Protein AF-A0A957LES0-F1 (afdb_monomer_lite)

Radius of gyration: 14.58 Å; chains: 1; bounding box: 35×27×43 Å

pLDDT: mean 94.74, std 5.05, range [67.06, 98.62]

Secondary structure (DSSP, 8-state):
-EEEEE-TTT--EEEEE---EEETTEEEEEEETT-SGGGGGTT-PEEEEEETTEEEEEEEEEE--HHHHHHHHHHHHHH-THHHHHHT-PBPTTSPBPHHHHHHHHTTEEEEEEEE-

Foldseek 3Di:
DWWWAADPVPRDIDIDDFDWDDDPQKTKGKDFPPDDPCVRLPVQDFIWDQDVNDIFTWTKDKAQPLVVQLVVVQVVCLRPVVCCVVLVFDADPVRGTDSVSSSVSSVRMMMMMIGTD

Structure (mmCIF, N/CA/C/O backbone):
data_AF-A0A957LES0-F1
#
_entry.id   AF-A0A957LES0-F1
#
loop_
_atom_site.group_PDB
_atom_site.id
_atom_site.type_symbol
_atom_site.label_atom_id
_atom_site.label_alt_id
_atom_site.label_comp_id
_atom_site.label_asym_id
_atom_site.label_entity_id
_atom_site.label_seq_id
_atom_site.pdbx_PDB_ins_code
_atom_sit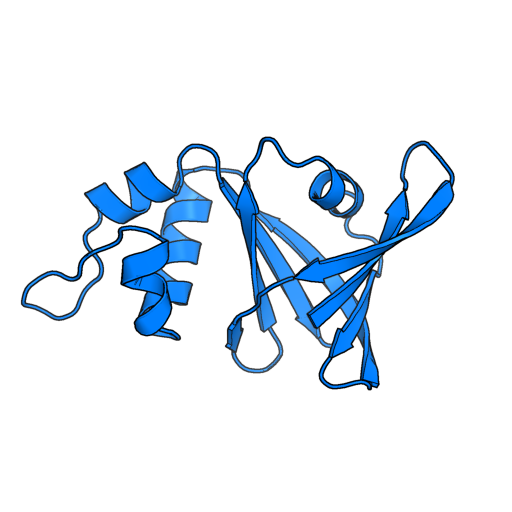e.Cartn_x
_atom_site.Cartn_y
_atom_site.Cartn_z
_atom_site.occupancy
_atom_site.B_iso_or_equiv
_atom_site.auth_seq_id
_atom_site.auth_comp_id
_atom_site.auth_asym_id
_atom_site.auth_atom_id
_atom_site.pdbx_PDB_model_num
ATOM 1 N N . LEU A 1 1 ? -11.976 0.894 -3.119 1.00 96.75 1 LEU A N 1
ATOM 2 C CA . LEU A 1 1 ? -11.968 0.266 -1.776 1.00 96.75 1 LEU A CA 1
ATOM 3 C C . LEU A 1 1 ? -12.305 1.347 -0.761 1.00 96.75 1 LEU A C 1
ATOM 5 O O . LEU A 1 1 ? -11.780 2.446 -0.912 1.00 96.75 1 LEU A O 1
ATOM 9 N N . LEU A 1 2 ? -13.160 1.081 0.229 1.00 98.06 2 LEU A N 1
ATOM 10 C CA . LEU A 1 2 ? -13.340 2.003 1.358 1.00 98.06 2 LEU A CA 1
ATOM 11 C C . LEU A 1 2 ? -12.532 1.485 2.547 1.00 98.06 2 LEU A C 1
ATOM 13 O O . LEU A 1 2 ? -12.768 0.363 2.989 1.00 98.06 2 LEU A O 1
ATOM 17 N N . LEU A 1 3 ? -11.574 2.276 3.025 1.00 97.00 3 LEU A N 1
ATOM 18 C CA . LEU A 1 3 ? -10.723 1.932 4.161 1.00 97.00 3 LEU A CA 1
ATOM 19 C C . LEU A 1 3 ? -11.248 2.608 5.426 1.00 97.00 3 LEU A C 1
ATOM 21 O O . LEU A 1 3 ? -11.262 3.838 5.491 1.00 97.00 3 LEU A O 1
ATOM 25 N N . CYS A 1 4 ? -11.646 1.818 6.420 1.00 95.50 4 CYS A N 1
ATOM 26 C CA . CYS A 1 4 ? -12.203 2.298 7.679 1.00 95.50 4 CYS A CA 1
ATOM 27 C C . CYS A 1 4 ? -11.196 2.097 8.815 1.00 95.50 4 CYS A C 1
ATOM 29 O O . CYS A 1 4 ? -10.783 0.972 9.079 1.00 95.50 4 CYS A O 1
ATOM 31 N N . TYR A 1 5 ? -10.813 3.171 9.503 1.00 93.12 5 TYR A N 1
ATOM 32 C CA . TYR A 1 5 ? -9.816 3.133 10.576 1.00 93.12 5 TYR A CA 1
ATOM 33 C C . TYR A 1 5 ? -10.182 4.077 11.722 1.00 93.12 5 TYR A C 1
ATOM 35 O O . TYR A 1 5 ? -10.917 5.050 11.547 1.00 93.12 5 TYR A O 1
ATOM 43 N N . THR A 1 6 ? -9.615 3.817 12.896 1.00 91.62 6 THR A N 1
ATOM 44 C CA . THR A 1 6 ? -9.757 4.681 14.071 1.00 91.62 6 THR A CA 1
ATOM 45 C C . THR A 1 6 ? -8.594 5.663 14.134 1.00 91.62 6 THR A C 1
ATOM 47 O O . THR A 1 6 ? -7.432 5.283 14.005 1.00 91.62 6 THR A O 1
ATOM 50 N N . GLY A 1 7 ? -8.887 6.950 14.313 1.00 91.75 7 GLY A N 1
ATOM 51 C CA . GLY A 1 7 ? -7.863 7.980 14.445 1.00 91.75 7 GLY A CA 1
ATOM 52 C C . GLY A 1 7 ? -7.071 7.804 15.737 1.00 91.75 7 GLY A C 1
ATOM 53 O O . GLY A 1 7 ? -7.626 7.977 16.818 1.00 91.75 7 GLY A O 1
ATOM 54 N N . ARG A 1 8 ? -5.762 7.547 15.642 1.00 88.12 8 ARG A N 1
ATOM 55 C CA . ARG A 1 8 ? -4.903 7.225 16.800 1.00 88.12 8 ARG A CA 1
ATOM 56 C C . ARG A 1 8 ? -4.879 8.296 17.899 1.00 88.12 8 ARG A C 1
ATOM 58 O O . ARG A 1 8 ? -4.661 7.986 19.058 1.00 88.12 8 ARG A O 1
ATOM 65 N N . LYS A 1 9 ? -5.075 9.570 17.530 1.00 88.88 9 LYS A N 1
ATOM 66 C CA . LYS A 1 9 ? -5.101 10.703 18.476 1.00 88.88 9 LYS A CA 1
ATOM 67 C C . LYS A 1 9 ? -6.506 11.044 18.969 1.00 88.88 9 LYS A C 1
ATOM 69 O O . LYS A 1 9 ? -6.652 11.571 20.060 1.00 88.88 9 LYS A O 1
ATOM 74 N N . SER A 1 10 ? -7.521 10.823 18.138 1.00 91.00 10 SER A N 1
ATOM 75 C CA . SER A 1 10 ? -8.880 11.321 18.370 1.00 91.00 10 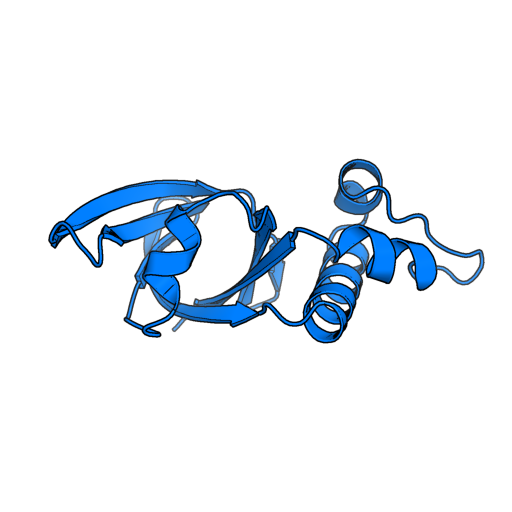SER A CA 1
ATOM 76 C C . SER A 1 10 ? -9.866 10.244 18.808 1.00 91.00 10 SER A C 1
ATOM 78 O O . SER A 1 10 ? -10.982 10.588 19.175 1.00 91.00 10 SER A O 1
ATOM 80 N N . GLY A 1 11 ? -9.543 8.958 18.645 1.00 90.56 11 GLY A N 1
ATOM 81 C CA . GLY A 1 11 ? -10.458 7.831 18.877 1.00 90.56 11 GLY A CA 1
ATOM 82 C C . GLY A 1 11 ? -11.648 7.745 17.906 1.00 90.56 11 GLY A C 1
ATOM 83 O O . GLY A 1 11 ? -12.377 6.761 17.906 1.00 90.56 11 GLY A O 1
ATOM 84 N N . ARG A 1 12 ? -11.859 8.760 17.060 1.00 92.81 12 ARG A N 1
ATOM 85 C CA . ARG A 1 12 ? -12.942 8.811 16.065 1.00 92.81 12 ARG A CA 1
ATOM 86 C C . ARG A 1 12 ? -12.738 7.804 14.936 1.00 92.81 12 ARG A C 1
ATOM 88 O O . ARG A 1 12 ? -11.615 7.622 14.467 1.00 92.81 12 ARG A O 1
ATOM 95 N N . ALA A 1 13 ? -13.836 7.227 14.459 1.00 92.62 13 ALA A N 1
ATOM 96 C CA . ALA A 1 13 ? -13.856 6.428 13.243 1.00 92.62 13 ALA A CA 1
ATOM 97 C C . ALA A 1 13 ? -13.782 7.328 12.000 1.00 92.62 13 ALA A C 1
ATOM 99 O O . ALA A 1 13 ? -14.443 8.365 11.926 1.00 92.62 13 ALA A O 1
ATOM 100 N N . TYR A 1 14 ? -12.991 6.908 11.019 1.00 94.69 14 TYR A N 1
ATOM 101 C CA . TYR A 1 14 ? -12.841 7.555 9.721 1.00 94.69 14 TYR A CA 1
ATOM 102 C C . TYR A 1 14 ? -12.997 6.531 8.603 1.00 94.69 14 TYR A C 1
ATOM 104 O O . TYR A 1 14 ? -12.681 5.354 8.779 1.00 94.69 14 TYR A O 1
ATOM 112 N N . ALA A 1 15 ? -13.434 7.000 7.436 1.00 95.44 15 ALA A N 1
ATOM 113 C CA . ALA A 1 15 ? -13.487 6.214 6.215 1.00 95.44 15 ALA A CA 1
ATOM 114 C C . ALA A 1 15 ? -12.884 7.014 5.055 1.00 95.44 15 ALA A C 1
ATOM 116 O O . ALA A 1 15 ? -13.278 8.154 4.814 1.00 95.44 15 ALA A O 1
ATOM 117 N N . THR A 1 16 ? -11.938 6.411 4.335 1.00 95.94 16 THR A N 1
ATOM 118 C CA . THR A 1 16 ? -11.245 7.052 3.211 1.00 95.94 16 THR A CA 1
ATOM 119 C C . THR A 1 16 ? -11.367 6.174 1.966 1.00 95.94 16 THR A C 1
ATOM 121 O O . THR A 1 16 ? -10.935 5.016 1.999 1.00 95.94 16 THR A O 1
ATOM 124 N N . PRO A 1 17 ? -11.937 6.679 0.855 1.00 97.38 17 PRO A N 1
ATOM 125 C CA . PRO A 1 17 ? -11.922 5.955 -0.407 1.00 97.38 17 PRO A CA 1
ATOM 126 C C . PRO A 1 17 ? -10.501 5.938 -0.975 1.00 97.38 17 PRO A C 1
ATOM 128 O O . PRO A 1 17 ? -9.817 6.962 -1.026 1.00 97.38 17 PRO A O 1
ATOM 131 N N . VAL A 1 18 ? -10.055 4.761 -1.405 1.00 96.62 18 VAL A N 1
ATOM 132 C CA . VAL A 1 18 ? -8.726 4.561 -1.987 1.00 96.62 18 VAL A CA 1
ATOM 133 C C . VAL A 1 18 ? -8.791 3.696 -3.243 1.00 96.62 18 VAL A C 1
ATOM 135 O O . VAL A 1 18 ? -9.590 2.751 -3.346 1.00 96.62 18 VAL A O 1
ATOM 138 N N . ASN A 1 19 ? -7.904 4.021 -4.184 1.00 94.88 19 ASN A N 1
ATOM 139 C CA . ASN A 1 19 ? -7.541 3.135 -5.283 1.00 94.88 19 ASN A CA 1
ATOM 140 C C . ASN A 1 19 ? -6.691 1.988 -4.736 1.00 94.88 19 ASN A C 1
ATOM 142 O O . ASN A 1 19 ? -5.917 2.175 -3.795 1.00 94.88 19 ASN A O 1
ATOM 146 N N . TYR A 1 20 ? -6.847 0.807 -5.323 1.00 96.25 20 TYR A N 1
ATOM 147 C CA . TYR A 1 20 ? -6.137 -0.391 -4.906 1.00 96.25 20 TYR A CA 1
ATOM 148 C C . TYR A 1 20 ? -5.899 -1.312 -6.100 1.00 96.25 20 TYR A C 1
ATOM 150 O O . TYR A 1 20 ? -6.681 -1.309 -7.049 1.00 96.25 20 TYR A O 1
ATOM 158 N N . VAL A 1 21 ? -4.841 -2.110 -6.015 1.00 96.62 21 VAL A N 1
ATOM 159 C CA . VAL A 1 21 ? -4.622 -3.288 -6.863 1.00 96.62 21 VAL A CA 1
ATOM 160 C C . VAL A 1 21 ? -4.754 -4.515 -5.974 1.00 96.62 21 VAL A C 1
ATOM 162 O O . VAL A 1 21 ? -4.267 -4.498 -4.845 1.00 96.62 21 VAL A O 1
ATOM 165 N N . GLN A 1 22 ? -5.445 -5.548 -6.445 1.00 95.88 22 GLN A N 1
ATOM 166 C CA . GLN A 1 22 ? -5.617 -6.800 -5.714 1.00 95.88 22 GLN A CA 1
ATOM 167 C C . GLN A 1 22 ? -4.839 -7.922 -6.402 1.00 95.88 22 GLN A C 1
ATOM 169 O O . GLN A 1 22 ? -4.985 -8.113 -7.604 1.00 95.88 22 GLN A O 1
ATOM 174 N N . GLU A 1 23 ? -4.077 -8.678 -5.618 1.00 94.44 23 GLU A N 1
ATOM 175 C CA . GLU A 1 23 ? -3.362 -9.888 -6.022 1.00 94.44 23 GLU A CA 1
ATOM 176 C C . GLU A 1 23 ? -3.671 -10.980 -4.992 1.00 94.44 23 GLU A C 1
ATOM 178 O O . GLU A 1 23 ? -3.189 -10.930 -3.861 1.00 94.44 23 GLU A O 1
ATOM 183 N N . GLY A 1 24 ? -4.558 -11.916 -5.348 1.00 94.25 24 GLY A N 1
ATOM 184 C CA . GLY A 1 24 ? -5.096 -12.901 -4.404 1.00 94.25 24 GLY A CA 1
ATOM 185 C C . GLY A 1 24 ? -5.695 -12.232 -3.161 1.00 94.25 24 GLY A C 1
ATOM 186 O O . GLY A 1 24 ? -6.602 -11.396 -3.265 1.00 94.25 24 GLY A O 1
ATOM 187 N N . ASP A 1 25 ? -5.135 -12.567 -1.999 1.00 95.69 25 ASP A N 1
ATOM 188 C CA . ASP A 1 25 ? -5.534 -12.048 -0.688 1.00 95.69 25 ASP A CA 1
ATOM 189 C C . ASP A 1 25 ? -4.784 -10.781 -0.259 1.00 95.69 25 ASP A C 1
ATOM 191 O O . ASP A 1 25 ? -4.905 -10.331 0.880 1.00 95.69 25 ASP A O 1
ATOM 195 N N . LEU A 1 26 ? -4.024 -10.161 -1.161 1.00 96.81 26 LEU A N 1
ATOM 196 C CA . LEU A 1 26 ? -3.294 -8.935 -0.881 1.00 96.81 26 LEU A CA 1
ATOM 197 C C . LEU A 1 26 ? -3.868 -7.746 -1.651 1.00 96.81 26 LEU A C 1
ATOM 199 O O . LEU A 1 26 ? -3.955 -7.752 -2.878 1.00 96.81 26 LEU A O 1
ATOM 203 N N . LEU A 1 27 ? -4.201 -6.674 -0.931 1.00 97.44 27 LEU A N 1
ATOM 204 C CA . LEU A 1 27 ? -4.550 -5.383 -1.522 1.00 97.44 27 LEU A CA 1
ATOM 205 C C . LEU A 1 27 ? -3.367 -4.420 -1.387 1.00 97.44 27 LEU A C 1
ATOM 207 O O . LEU A 1 27 ? -2.854 -4.194 -0.291 1.00 97.44 27 LEU A O 1
ATOM 211 N N . ARG A 1 28 ? -2.946 -3.816 -2.499 1.00 98.06 28 ARG A N 1
ATOM 212 C CA . ARG A 1 28 ? -1.914 -2.777 -2.554 1.00 98.06 28 ARG A CA 1
ATOM 213 C C . ARG A 1 28 ? -2.533 -1.406 -2.728 1.00 98.06 28 ARG A C 1
ATOM 215 O O . ARG A 1 28 ? -3.302 -1.195 -3.661 1.00 98.06 28 ARG A O 1
ATOM 222 N N . ILE A 1 29 ? -2.132 -0.459 -1.892 1.00 97.75 29 ILE A N 1
ATOM 223 C CA . ILE A 1 29 ? -2.537 0.944 -1.992 1.00 97.75 29 ILE A CA 1
ATOM 224 C C . ILE A 1 29 ? -1.281 1.807 -2.022 1.00 97.75 29 ILE A C 1
ATOM 226 O O . ILE A 1 29 ? -0.372 1.615 -1.220 1.00 97.75 29 ILE A O 1
ATOM 230 N N . VAL A 1 30 ? -1.253 2.796 -2.913 1.00 97.62 30 VAL A N 1
ATOM 231 C CA . VAL A 1 30 ? -0.190 3.807 -2.980 1.00 97.62 30 VAL A CA 1
ATOM 232 C C . VAL A 1 30 ? -0.750 5.141 -2.504 1.00 97.62 30 VAL A C 1
ATOM 234 O O . VAL A 1 30 ? -1.848 5.543 -2.892 1.00 97.62 30 VAL A O 1
ATOM 237 N N . SER A 1 31 ? 0.007 5.851 -1.671 1.00 97.38 31 SER A N 1
ATOM 238 C CA . SER A 1 31 ? -0.342 7.196 -1.213 1.00 97.38 31 SER A CA 1
ATOM 239 C C . SER A 1 31 ? 0.899 8.077 -1.113 1.00 97.38 31 SER A C 1
ATOM 241 O O . SER A 1 31 ? 2.023 7.592 -1.059 1.00 97.38 31 SER A O 1
ATOM 243 N N . PHE A 1 32 ? 0.701 9.391 -1.042 1.00 97.00 32 PHE A N 1
ATOM 244 C CA . PHE A 1 32 ? 1.772 10.334 -0.728 1.00 97.00 32 PHE A CA 1
ATOM 245 C C . PHE A 1 32 ? 2.080 10.360 0.778 1.00 97.00 32 PHE A C 1
ATOM 247 O O . PHE A 1 32 ? 1.152 10.369 1.597 1.00 97.00 32 PHE A O 1
ATOM 254 N N . LYS A 1 33 ? 3.369 10.468 1.136 1.00 96.19 33 LYS A N 1
ATOM 255 C CA . LYS A 1 33 ? 3.897 10.641 2.507 1.00 96.19 33 LYS A CA 1
ATOM 256 C C . LYS A 1 33 ? 3.288 11.860 3.217 1.00 96.19 33 LYS A C 1
ATOM 258 O O . LYS A 1 33 ? 3.111 11.830 4.435 1.00 96.19 33 LYS A O 1
ATOM 263 N N . GLN A 1 34 ? 2.935 12.910 2.464 1.00 96.75 34 GLN A N 1
ATOM 264 C CA . GLN A 1 34 ? 2.348 14.145 3.003 1.00 96.75 34 GLN A CA 1
ATOM 265 C C . GLN A 1 34 ? 0.912 13.978 3.523 1.00 96.75 34 GLN A C 1
ATOM 267 O O . GLN A 1 34 ? 0.481 14.727 4.397 1.00 96.75 34 GLN A O 1
ATOM 272 N N . ARG A 1 35 ? 0.159 12.987 3.021 1.00 95.69 35 ARG A N 1
ATOM 273 C CA . ARG A 1 35 ? -1.163 12.665 3.581 1.00 95.69 35 ARG A CA 1
ATOM 274 C C . ARG A 1 35 ? -0.978 12.070 4.975 1.00 95.69 35 ARG A C 1
ATOM 276 O O . ARG A 1 35 ? 0.044 11.462 5.255 1.00 95.69 35 ARG A O 1
ATOM 283 N N . THR A 1 36 ? -1.951 12.233 5.863 1.00 93.19 36 THR A N 1
ATOM 284 C CA . THR A 1 36 ? -1.789 11.834 7.274 1.00 93.19 36 THR A CA 1
ATOM 285 C C . THR A 1 36 ? -2.564 10.577 7.653 1.00 93.19 36 THR A C 1
ATOM 287 O O . THR A 1 36 ? -2.216 9.941 8.645 1.00 93.19 36 THR A O 1
ATOM 290 N N . TRP A 1 37 ? -3.573 10.180 6.869 1.00 94.12 37 TRP A N 1
ATOM 291 C CA . TRP A 1 37 ? -4.463 9.062 7.201 1.00 94.12 37 TRP A CA 1
ATOM 292 C C . TRP A 1 37 ? -3.725 7.729 7.379 1.00 94.12 37 TRP A C 1
ATOM 294 O O . TRP A 1 37 ? -4.034 6.997 8.317 1.00 94.12 37 TRP A O 1
ATOM 304 N N . TRP A 1 38 ? -2.712 7.446 6.551 1.00 95.38 38 TRP A N 1
ATOM 305 C CA . TRP A 1 38 ? -1.965 6.179 6.577 1.00 95.38 38 TRP A CA 1
ATOM 306 C C . TRP A 1 38 ? -1.199 5.970 7.887 1.00 95.38 38 TRP A C 1
ATOM 308 O O . TRP A 1 38 ? -0.929 4.837 8.271 1.00 95.38 38 TRP A O 1
ATOM 318 N N . ARG A 1 39 ? -0.899 7.049 8.624 1.00 94.50 39 ARG A N 1
ATOM 319 C CA . ARG A 1 39 ? -0.210 6.978 9.923 1.00 94.50 39 ARG A CA 1
ATOM 320 C C . ARG A 1 39 ? -1.060 6.309 11.002 1.00 94.50 39 ARG A C 1
ATOM 322 O O . ARG A 1 39 ? -0.508 5.880 12.005 1.00 94.50 39 ARG A O 1
ATOM 329 N N . ASN A 1 40 ? -2.378 6.219 10.805 1.00 93.88 40 ASN A N 1
ATOM 330 C CA . ASN A 1 40 ? -3.278 5.483 11.700 1.00 93.88 40 ASN A CA 1
ATOM 331 C C . ASN A 1 40 ? -3.195 3.960 11.504 1.00 93.88 40 ASN A C 1
ATOM 333 O O . ASN A 1 40 ? -3.832 3.226 12.246 1.00 93.88 40 ASN A O 1
ATOM 337 N N . LEU A 1 41 ? -2.431 3.490 10.513 1.00 93.81 41 LEU A N 1
ATOM 338 C CA . LEU A 1 41 ? -2.252 2.069 10.202 1.00 93.81 41 LEU A CA 1
ATOM 339 C C . LEU A 1 41 ? -0.896 1.527 10.676 1.00 93.81 41 LEU A C 1
ATOM 341 O O . LEU A 1 41 ? -0.616 0.345 10.505 1.00 93.81 41 LEU A O 1
ATOM 345 N N . LEU A 1 42 ? -0.036 2.387 11.238 1.00 91.38 42 LEU A N 1
ATOM 346 C CA . LEU A 1 42 ? 1.308 2.006 11.688 1.00 91.38 42 LEU A CA 1
ATOM 347 C C . LEU A 1 42 ? 1.278 1.004 12.843 1.00 91.38 42 LEU A C 1
ATOM 349 O O . LEU A 1 42 ? 2.164 0.161 12.934 1.00 91.38 42 LEU A O 1
ATOM 353 N N . ASP A 1 43 ? 0.235 1.053 13.668 1.00 79.88 43 ASP A N 1
ATOM 354 C CA . ASP A 1 43 ? 0.110 0.205 14.854 1.00 79.88 43 ASP A CA 1
ATOM 355 C C . ASP A 1 43 ? -0.374 -1.223 14.515 1.00 79.88 43 ASP A C 1
ATOM 357 O O . ASP A 1 43 ? -0.701 -1.993 15.413 1.00 79.88 43 ASP A O 1
ATOM 361 N N . ARG A 1 44 ? -0.429 -1.586 13.217 1.00 67.06 44 ARG A N 1
ATOM 362 C CA . ARG A 1 44 ? -0.814 -2.914 12.689 1.00 67.06 44 ARG A CA 1
ATOM 363 C C . ARG A 1 44 ? -2.135 -3.456 13.258 1.00 67.06 44 ARG A C 1
ATOM 365 O O . ARG A 1 44 ? -2.337 -4.667 13.329 1.00 67.06 44 ARG A O 1
ATOM 372 N N . SER A 1 45 ? -3.042 -2.569 13.662 1.00 67.50 45 SER A N 1
ATOM 373 C CA . SER A 1 45 ? -4.351 -2.948 14.188 1.00 67.50 45 SER A CA 1
ATOM 374 C C . SER A 1 45 ? -5.203 -3.608 13.102 1.00 67.50 45 SER A C 1
ATOM 376 O O . SER A 1 45 ? -5.023 -3.353 11.911 1.00 67.50 45 SER A O 1
ATOM 378 N N . ALA A 1 46 ? -6.132 -4.479 13.505 1.00 75.19 46 ALA A N 1
ATOM 379 C CA . ALA A 1 46 ? -7.118 -5.027 12.583 1.00 75.19 46 ALA A CA 1
ATOM 380 C C . ALA A 1 46 ? -7.956 -3.873 12.012 1.00 75.19 46 ALA A C 1
ATOM 382 O O . ALA A 1 46 ? -8.620 -3.145 12.752 1.00 75.19 46 ALA A O 1
ATOM 383 N N . VAL A 1 47 ? -7.901 -3.701 10.695 1.00 90.25 47 VAL A N 1
ATOM 384 C CA . VAL A 1 47 ? -8.607 -2.646 9.966 1.00 90.25 47 VAL A CA 1
ATOM 385 C C . VAL A 1 47 ? -9.809 -3.269 9.272 1.00 90.25 47 VAL A C 1
ATOM 387 O O . VAL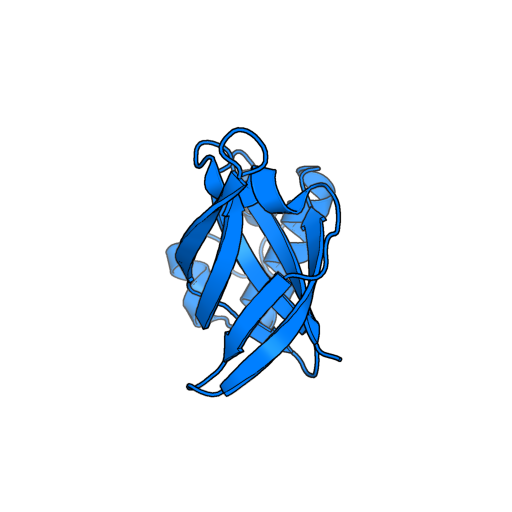 A 1 47 ? -9.775 -4.438 8.887 1.00 90.25 47 VAL A O 1
ATOM 390 N N . VAL A 1 48 ? -10.882 -2.503 9.095 1.00 95.25 48 VAL A N 1
ATOM 391 C CA . VAL A 1 48 ? -12.017 -2.938 8.278 1.00 95.25 48 VAL A CA 1
ATOM 392 C C . VAL A 1 48 ? -11.944 -2.243 6.930 1.00 95.25 48 VAL A C 1
ATOM 394 O O . VAL A 1 48 ? -11.715 -1.037 6.838 1.00 95.25 48 VAL A O 1
ATOM 397 N N . VAL A 1 49 ? -12.167 -3.003 5.867 1.00 97.25 49 VAL A N 1
ATOM 398 C CA . VAL A 1 49 ? -12.382 -2.455 4.531 1.00 97.25 49 VAL A CA 1
ATOM 399 C C . VAL A 1 49 ? -13.726 -2.891 3.989 1.00 97.25 49 VAL A C 1
ATOM 401 O O . VAL A 1 49 ? -14.166 -4.005 4.252 1.00 97.25 49 VAL A O 1
ATOM 404 N N . TYR A 1 50 ? -14.347 -2.048 3.171 1.00 98.00 50 TYR A N 1
ATOM 405 C CA . TYR A 1 50 ? -15.426 -2.485 2.292 1.00 98.00 50 TYR A CA 1
ATOM 406 C C . TYR A 1 50 ? -14.843 -2.757 0.908 1.00 98.00 50 TYR A C 1
ATOM 408 O O . TYR A 1 50 ? -14.547 -1.833 0.136 1.00 98.00 50 TYR A O 1
ATOM 416 N N . LEU A 1 51 ? -14.653 -4.040 0.607 1.00 97.62 51 LEU A N 1
ATOM 417 C CA . LEU A 1 51 ? -14.205 -4.532 -0.690 1.00 97.62 51 LEU A CA 1
ATOM 418 C C . LEU A 1 51 ? -15.436 -4.941 -1.495 1.00 97.62 51 LEU A C 1
ATOM 420 O O . LEU A 1 51 ? -16.136 -5.877 -1.122 1.00 97.62 51 LEU A O 1
ATOM 424 N N . ARG A 1 52 ? -15.714 -4.215 -2.587 1.00 96.62 52 ARG A N 1
ATOM 425 C CA . ARG A 1 52 ? -16.904 -4.442 -3.432 1.00 96.62 52 ARG A CA 1
ATOM 426 C C . ARG A 1 52 ? -18.204 -4.495 -2.601 1.00 96.62 52 ARG A C 1
ATOM 428 O O . ARG A 1 52 ? -19.013 -5.398 -2.749 1.00 96.62 52 ARG A O 1
ATOM 435 N N . GLY A 1 53 ? -18.357 -3.552 -1.667 1.00 96.69 53 GLY A N 1
ATOM 436 C CA . GLY A 1 53 ? -19.521 -3.452 -0.773 1.00 96.69 53 GLY A CA 1
ATOM 437 C C . GLY A 1 53 ? -19.519 -4.407 0.426 1.00 96.69 53 GLY A C 1
ATOM 438 O O . GLY A 1 53 ? -20.309 -4.213 1.341 1.00 96.69 53 GLY A O 1
ATOM 439 N N . THR A 1 54 ? -18.610 -5.385 0.482 1.00 97.06 54 THR A N 1
ATOM 440 C CA . THR A 1 54 ? -18.553 -6.369 1.575 1.00 97.06 54 THR A CA 1
ATOM 441 C C . THR A 1 54 ? -17.503 -5.980 2.610 1.00 97.06 54 THR A C 1
ATOM 443 O O . THR A 1 54 ? -16.343 -5.743 2.260 1.00 97.06 54 THR A O 1
ATOM 446 N N . ALA A 1 55 ? -17.895 -5.935 3.885 1.00 97.00 55 ALA A N 1
ATOM 447 C CA . ALA A 1 55 ? -16.978 -5.678 4.990 1.00 97.00 55 ALA A CA 1
ATOM 448 C C . ALA A 1 55 ? -16.002 -6.854 5.177 1.00 97.00 55 ALA A C 1
ATOM 450 O O . ALA A 1 55 ? -16.412 -8.012 5.253 1.00 97.00 55 ALA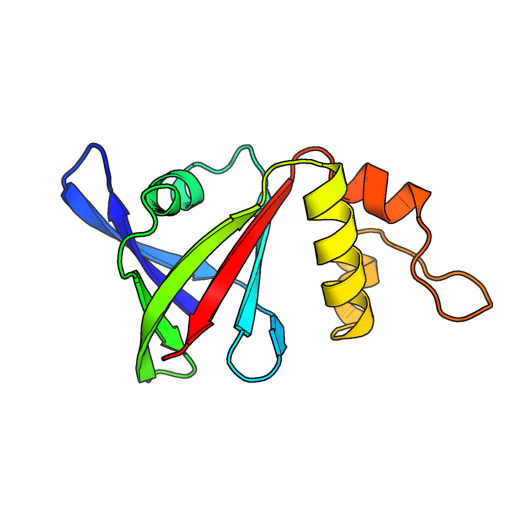 A O 1
ATOM 451 N N . ARG A 1 56 ? -14.704 -6.562 5.263 1.00 96.62 56 ARG A N 1
ATOM 452 C CA . ARG A 1 56 ? -13.633 -7.537 5.504 1.00 96.62 56 ARG A CA 1
ATOM 453 C C . ARG A 1 56 ? -12.681 -6.997 6.560 1.00 96.62 56 ARG A C 1
ATOM 455 O O . ARG A 1 56 ? -12.274 -5.839 6.490 1.00 96.62 56 ARG A O 1
ATOM 462 N N . GLN A 1 57 ? -12.317 -7.844 7.518 1.00 94.88 57 GLN A N 1
ATOM 463 C CA . GLN A 1 57 ? -11.195 -7.563 8.408 1.00 94.88 57 GLN A CA 1
ATOM 464 C C . GLN A 1 57 ? -9.888 -7.837 7.673 1.00 94.88 57 GLN A C 1
ATOM 466 O O . GLN A 1 57 ? -9.756 -8.864 7.009 1.00 94.88 57 GLN A O 1
ATOM 471 N N . VAL A 1 58 ? -8.930 -6.932 7.825 1.00 95.06 58 VAL A N 1
ATOM 472 C CA . VAL A 1 58 ? -7.606 -7.031 7.216 1.00 95.06 58 VAL A CA 1
ATOM 473 C C . VAL A 1 58 ? -6.529 -6.661 8.220 1.00 95.06 58 VAL A C 1
ATOM 475 O O . VAL A 1 58 ? -6.771 -5.893 9.155 1.00 95.06 58 VAL A O 1
ATOM 478 N N . THR A 1 59 ? -5.323 -7.163 7.991 1.00 94.00 59 THR A N 1
ATOM 479 C CA . THR A 1 59 ? -4.123 -6.677 8.677 1.00 94.00 59 THR A CA 1
ATOM 480 C C . THR A 1 59 ? -3.408 -5.694 7.766 1.00 94.00 59 THR A C 1
ATOM 482 O O . THR A 1 59 ? -3.197 -5.990 6.589 1.00 94.00 59 THR A O 1
ATOM 485 N N . ALA A 1 60 ? -3.045 -4.528 8.296 1.00 94.62 60 ALA A N 1
ATOM 486 C CA . ALA A 1 60 ? -2.319 -3.514 7.545 1.00 94.62 60 ALA A CA 1
ATOM 487 C C . ALA A 1 60 ? -0.812 -3.573 7.819 1.00 94.62 60 ALA A C 1
ATOM 489 O O . ALA A 1 60 ? -0.369 -3.657 8.965 1.00 94.62 60 ALA A O 1
ATOM 490 N N . GLU A 1 61 ? -0.028 -3.444 6.756 1.00 95.12 61 GLU A N 1
ATOM 491 C CA . GLU A 1 61 ? 1.401 -3.172 6.798 1.00 95.12 61 GLU A CA 1
ATOM 492 C C . GLU A 1 61 ? 1.697 -1.899 6.001 1.00 95.12 61 GLU A C 1
ATOM 494 O O . GLU A 1 61 ? 1.189 -1.702 4.896 1.00 95.12 61 GLU A O 1
ATOM 499 N N . VAL A 1 62 ? 2.530 -1.021 6.563 1.00 96.69 62 VAL A N 1
ATOM 500 C CA . VAL A 1 62 ? 2.940 0.228 5.914 1.00 96.69 62 VAL A CA 1
ATOM 501 C C . VAL A 1 62 ? 4.413 0.148 5.529 1.00 96.69 62 VAL A C 1
ATOM 503 O O . VAL A 1 62 ? 5.293 0.098 6.388 1.00 96.69 62 VAL A O 1
ATOM 506 N N . VAL A 1 63 ? 4.679 0.218 4.229 1.00 97.75 63 VAL A N 1
ATOM 507 C CA . VAL A 1 63 ? 6.017 0.257 3.638 1.00 97.75 63 VAL A CA 1
ATOM 508 C C . VAL A 1 63 ? 6.410 1.714 3.384 1.00 97.75 63 VAL A C 1
ATOM 510 O O . VAL A 1 63 ? 5.722 2.443 2.665 1.00 97.75 63 VAL A O 1
ATOM 513 N N . GLN A 1 64 ? 7.516 2.143 4.000 1.00 96.94 64 GLN A N 1
ATOM 514 C CA . GLN A 1 64 ? 7.957 3.550 4.013 1.00 96.94 64 GLN A CA 1
ATOM 515 C C . GLN A 1 64 ? 9.372 3.772 3.467 1.00 96.94 64 GLN A C 1
ATOM 517 O O . GLN A 1 64 ? 9.667 4.868 2.987 1.00 96.94 64 GLN A O 1
ATOM 522 N N . SER A 1 65 ? 10.244 2.761 3.569 1.00 97.75 65 SER A N 1
ATOM 523 C CA . SER A 1 65 ? 11.591 2.816 2.993 1.00 97.75 65 SER A CA 1
ATOM 524 C C . SER A 1 65 ? 11.475 3.002 1.487 1.00 97.75 65 SER A C 1
ATOM 526 O O . SER A 1 65 ? 10.729 2.270 0.846 1.00 97.75 65 SER A O 1
ATOM 528 N N . GLU A 1 66 ? 12.196 3.966 0.923 1.00 98.31 66 GLU A N 1
ATOM 529 C CA . GLU A 1 66 ? 12.083 4.299 -0.501 1.00 98.31 66 GLU A CA 1
ATOM 530 C C . GLU A 1 66 ? 12.498 3.122 -1.383 1.00 98.31 66 GLU A C 1
ATOM 532 O O . GLU A 1 66 ? 11.786 2.798 -2.327 1.00 98.31 66 GLU A O 1
ATOM 537 N N . ALA A 1 67 ? 13.540 2.383 -0.993 1.00 98.06 67 ALA A N 1
ATOM 538 C CA . ALA A 1 67 ? 13.924 1.145 -1.667 1.00 98.06 67 ALA A CA 1
ATOM 539 C C . ALA A 1 67 ? 12.795 0.097 -1.637 1.00 98.06 67 ALA A C 1
ATOM 541 O O . ALA A 1 67 ? 12.446 -0.490 -2.660 1.00 98.06 67 ALA A O 1
ATOM 542 N N . ALA A 1 68 ? 12.162 -0.106 -0.477 1.00 98.25 68 ALA A N 1
ATOM 543 C CA . ALA A 1 68 ? 11.062 -1.062 -0.354 1.00 98.25 68 ALA A CA 1
ATOM 544 C C . ALA A 1 68 ? 9.799 -0.593 -1.100 1.00 98.25 68 ALA A C 1
ATOM 546 O O . ALA A 1 68 ? 9.094 -1.401 -1.701 1.00 98.25 68 ALA A O 1
ATOM 547 N N . VAL A 1 69 ? 9.520 0.712 -1.107 1.00 98.62 69 VAL A N 1
ATOM 548 C CA . VAL A 1 69 ? 8.428 1.311 -1.881 1.00 98.62 69 VAL A CA 1
ATOM 549 C C . VAL A 1 69 ? 8.674 1.118 -3.376 1.00 98.62 69 VAL A C 1
ATOM 551 O O . VAL A 1 69 ? 7.751 0.691 -4.061 1.00 98.62 69 VAL A O 1
ATOM 554 N N . ALA A 1 70 ? 9.890 1.353 -3.878 1.00 98.50 70 ALA A N 1
ATOM 555 C CA . ALA A 1 70 ? 10.244 1.144 -5.284 1.00 98.50 70 ALA A CA 1
ATOM 556 C C . ALA A 1 70 ? 9.973 -0.304 -5.724 1.00 98.50 70 ALA A C 1
ATOM 558 O O . ALA A 1 70 ? 9.327 -0.533 -6.748 1.00 98.50 70 ALA A O 1
ATOM 559 N N . VAL A 1 71 ? 10.355 -1.283 -4.894 1.00 98.25 71 VAL A N 1
ATOM 560 C CA . VAL A 1 71 ? 10.039 -2.703 -5.117 1.00 98.25 71 VAL A CA 1
ATOM 561 C C . VAL A 1 71 ? 8.525 -2.926 -5.228 1.00 98.25 71 VAL A C 1
ATOM 563 O O . VAL A 1 71 ? 8.055 -3.569 -6.169 1.00 98.25 71 VAL A O 1
ATOM 566 N N . GLN A 1 72 ? 7.737 -2.356 -4.310 1.00 98.25 72 GLN A N 1
ATOM 567 C CA . GLN A 1 72 ? 6.279 -2.496 -4.335 1.00 98.25 72 GLN A CA 1
ATOM 568 C C . GLN A 1 72 ? 5.611 -1.790 -5.520 1.00 98.25 72 GLN A C 1
ATOM 570 O O . GLN A 1 72 ? 4.619 -2.301 -6.044 1.00 98.25 72 GLN A O 1
ATOM 575 N N . LEU A 1 73 ? 6.143 -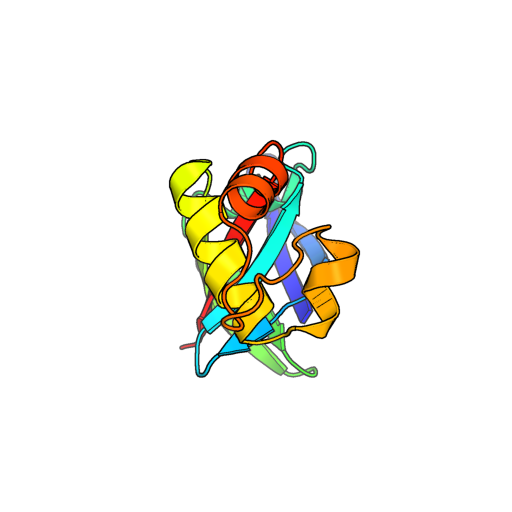0.649 -5.964 1.00 98.06 73 LEU A N 1
ATOM 576 C CA . LEU A 1 73 ? 5.693 0.022 -7.182 1.00 98.06 73 LEU A CA 1
ATOM 577 C C . LEU A 1 73 ? 5.967 -0.846 -8.413 1.00 98.06 73 LEU A C 1
ATOM 579 O O . LEU A 1 73 ? 5.089 -0.959 -9.262 1.00 98.06 73 LEU A O 1
ATOM 583 N N . GLY A 1 74 ? 7.118 -1.523 -8.465 1.00 97.31 74 GLY A N 1
ATOM 584 C CA . GLY A 1 74 ? 7.460 -2.459 -9.536 1.00 97.31 74 GLY A CA 1
ATOM 585 C C . GLY A 1 74 ? 6.464 -3.615 -9.647 1.00 97.31 74 GLY A C 1
ATOM 586 O O . GLY A 1 74 ? 5.991 -3.914 -10.743 1.00 97.31 74 GLY A O 1
ATOM 587 N N . TYR A 1 75 ? 6.089 -4.233 -8.521 1.00 96.44 75 TYR A N 1
ATOM 588 C CA . TYR A 1 75 ? 5.024 -5.246 -8.509 1.00 96.44 75 TYR A CA 1
ATOM 589 C C . TYR A 1 75 ? 3.688 -4.675 -8.985 1.00 96.44 75 TYR A C 1
ATOM 591 O O . TYR A 1 75 ? 3.025 -5.263 -9.836 1.00 96.44 75 TYR A O 1
ATOM 599 N N . LEU A 1 76 ? 3.317 -3.500 -8.477 1.00 96.25 76 LEU A N 1
ATOM 600 C CA . LEU A 1 76 ? 2.042 -2.865 -8.787 1.00 96.25 76 LEU A CA 1
ATOM 601 C C . LEU A 1 76 ? 1.884 -2.546 -10.274 1.00 96.25 76 LEU A C 1
ATOM 603 O O . LEU A 1 76 ? 0.829 -2.835 -10.832 1.00 96.25 76 LEU A O 1
ATOM 607 N N . VAL A 1 77 ? 2.897 -1.963 -10.922 1.00 96.62 77 VAL A N 1
ATOM 608 C CA . VAL A 1 77 ? 2.790 -1.595 -12.344 1.00 96.62 77 VAL A CA 1
ATOM 609 C C . VAL A 1 77 ? 2.870 -2.808 -13.265 1.00 96.62 77 VAL A C 1
ATOM 611 O O . VAL A 1 77 ? 2.274 -2.774 -14.332 1.00 96.62 77 VAL A O 1
ATOM 614 N N . ARG A 1 78 ? 3.523 -3.905 -12.858 1.00 94.81 78 ARG A N 1
ATOM 615 C CA . ARG A 1 78 ? 3.453 -5.171 -13.607 1.00 94.81 78 ARG A CA 1
ATOM 616 C C . ARG A 1 78 ? 2.056 -5.788 -13.554 1.00 94.81 78 ARG A C 1
ATOM 618 O O . ARG A 1 78 ? 1.560 -6.241 -14.577 1.00 94.81 78 ARG A O 1
ATOM 625 N N . GLN A 1 79 ? 1.414 -5.763 -12.385 1.00 94.06 79 GLN A N 1
ATOM 626 C CA . GLN A 1 79 ? 0.050 -6.279 -12.213 1.00 94.06 79 GLN A CA 1
ATOM 627 C C . GLN A 1 79 ? -1.013 -5.371 -12.849 1.00 94.06 79 GLN A C 1
ATOM 629 O O . GLN A 1 79 ? -2.029 -5.844 -13.351 1.00 94.06 79 GLN A O 1
ATOM 634 N N . ALA A 1 80 ? -0.788 -4.056 -12.844 1.00 93.62 80 ALA A N 1
ATOM 635 C CA . ALA A 1 80 ? -1.687 -3.071 -13.432 1.00 93.62 80 ALA A CA 1
ATOM 636 C C . ALA A 1 80 ? -0.912 -2.053 -14.292 1.00 93.62 80 ALA A C 1
ATOM 638 O O . ALA A 1 80 ? -0.715 -0.911 -13.858 1.00 93.62 80 ALA A O 1
ATOM 639 N N . PRO A 1 81 ? -0.523 -2.418 -15.533 1.00 93.06 81 PRO A N 1
ATOM 640 C CA . PRO A 1 81 ? 0.266 -1.552 -16.418 1.00 93.06 81 PRO A CA 1
ATOM 641 C C . PRO A 1 81 ? -0.370 -0.188 -16.694 1.00 93.06 81 PRO A C 1
ATOM 643 O O . PRO A 1 81 ? 0.333 0.800 -16.875 1.00 93.06 81 PRO A O 1
ATOM 646 N N . ALA A 1 82 ? -1.700 -0.083 -16.630 1.00 91.19 82 ALA A N 1
ATOM 647 C CA . ALA A 1 82 ? -2.408 1.190 -16.766 1.00 91.19 82 ALA A CA 1
ATOM 648 C C . ALA A 1 82 ? -1.999 2.244 -15.712 1.00 91.19 82 ALA A C 1
ATOM 650 O O . ALA A 1 82 ? -2.101 3.445 -15.965 1.00 91.19 82 ALA A O 1
ATOM 651 N N . LEU A 1 83 ? -1.513 1.825 -14.536 1.00 92.50 83 LEU A N 1
ATOM 652 C CA . LEU A 1 83 ? -1.052 2.736 -13.481 1.00 92.50 83 LEU A CA 1
ATOM 653 C C . LEU A 1 83 ? 0.344 3.310 -13.745 1.00 92.50 83 LEU A C 1
ATOM 655 O O . LEU A 1 83 ? 0.707 4.308 -13.124 1.00 92.50 83 LEU A O 1
ATOM 659 N N . ALA A 1 84 ? 1.106 2.721 -14.667 1.00 94.19 84 ALA A N 1
ATOM 660 C CA . ALA A 1 84 ? 2.455 3.151 -15.012 1.00 94.19 84 ALA A CA 1
ATOM 661 C C . ALA A 1 84 ? 2.492 4.617 -15.461 1.00 94.19 84 ALA A C 1
ATOM 663 O O . ALA A 1 84 ? 3.297 5.397 -14.958 1.00 94.19 84 ALA A O 1
ATOM 664 N N . ASN A 1 85 ? 1.540 5.026 -16.306 1.00 92.31 85 ASN A N 1
ATOM 665 C CA . ASN A 1 85 ? 1.423 6.409 -16.771 1.00 92.31 85 ASN A CA 1
ATOM 666 C C . ASN A 1 85 ? 1.121 7.379 -15.621 1.00 92.31 85 ASN A C 1
ATOM 668 O O . ASN A 1 85 ? 1.762 8.419 -15.502 1.00 92.31 85 ASN A O 1
ATOM 672 N N . TYR A 1 86 ? 0.184 7.023 -14.736 1.00 91.38 86 TYR A N 1
ATOM 673 C CA . TYR A 1 86 ? -0.176 7.854 -13.580 1.00 91.38 86 TYR A CA 1
ATOM 674 C C . TYR A 1 86 ? 0.985 8.007 -12.586 1.00 91.38 86 TYR A C 1
ATOM 676 O O . TYR A 1 86 ? 1.155 9.054 -11.963 1.00 91.38 86 TYR A O 1
ATOM 684 N N . LEU A 1 87 ? 1.787 6.954 -12.428 1.00 94.12 87 LEU A N 1
ATOM 685 C CA . LEU A 1 87 ? 2.947 6.950 -11.542 1.00 94.12 87 LEU A CA 1
ATOM 686 C C . LEU A 1 87 ? 4.233 7.439 -12.224 1.00 94.12 87 LEU A C 1
ATOM 688 O O . LEU A 1 87 ? 5.238 7.578 -11.532 1.00 94.12 87 LEU A O 1
ATOM 692 N N . GLN A 1 88 ? 4.184 7.730 -13.529 1.00 96.19 88 GLN A N 1
ATOM 693 C CA . GLN A 1 88 ? 5.318 8.137 -14.364 1.00 96.19 88 GLN A CA 1
ATOM 694 C C . GLN A 1 88 ? 6.460 7.107 -14.376 1.00 96.19 88 GLN A C 1
ATOM 696 O O . GLN A 1 88 ? 7.636 7.457 -14.325 1.00 96.19 88 GLN A O 1
ATOM 701 N N . ILE A 1 89 ? 6.103 5.823 -14.446 1.00 97.56 89 ILE A N 1
ATOM 702 C CA . ILE A 1 89 ? 7.040 4.695 -14.469 1.00 97.56 89 ILE A CA 1
ATOM 703 C C . ILE A 1 89 ? 6.986 4.049 -15.861 1.00 97.56 89 ILE A C 1
ATOM 705 O O . ILE A 1 89 ? 6.147 3.179 -16.076 1.00 97.56 89 ILE A O 1
ATOM 709 N N . PRO A 1 90 ? 7.821 4.464 -16.830 1.00 96.94 90 PRO A N 1
ATOM 710 C CA . PRO A 1 90 ? 7.886 3.800 -18.126 1.00 96.94 90 PRO A CA 1
ATOM 711 C C . PRO A 1 90 ? 8.454 2.379 -18.000 1.00 96.94 90 PRO A C 1
ATOM 713 O O . PRO A 1 90 ? 9.118 2.035 -17.017 1.00 96.94 90 PRO A O 1
ATOM 716 N N . PHE A 1 91 ? 8.218 1.577 -19.034 1.00 96.50 91 PHE A N 1
ATOM 717 C CA . PHE A 1 91 ? 8.822 0.259 -19.201 1.00 96.50 91 PHE A CA 1
ATOM 718 C C . PHE A 1 91 ? 10.000 0.332 -20.176 1.00 96.50 91 PHE A C 1
ATOM 720 O O . PHE A 1 91 ? 9.971 1.112 -21.131 1.00 96.50 91 PHE A O 1
ATOM 727 N N . ASP A 1 92 ? 11.022 -0.475 -19.922 1.00 95.62 92 ASP A N 1
ATOM 728 C CA . ASP A 1 92 ? 12.125 -0.723 -20.839 1.00 95.62 92 ASP A CA 1
ATOM 729 C C . ASP A 1 92 ? 11.688 -1.691 -21.957 1.00 95.62 92 ASP A C 1
ATOM 731 O O . ASP A 1 92 ? 10.604 -2.282 -21.924 1.00 95.62 92 ASP A O 1
ATOM 735 N N . ALA A 1 93 ? 12.524 -1.839 -22.989 1.00 94.12 93 ALA A N 1
ATOM 736 C CA . ALA A 1 93 ? 12.204 -2.636 -24.179 1.00 94.12 93 ALA A CA 1
ATOM 737 C C . ALA A 1 93 ? 11.981 -4.133 -23.883 1.00 94.12 93 ALA A C 1
ATOM 739 O O . ALA A 1 93 ? 11.309 -4.816 -24.651 1.00 94.12 93 ALA A O 1
ATOM 740 N N . ASP A 1 94 ? 12.523 -4.634 -22.772 1.00 94.00 94 ASP A N 1
ATOM 741 C CA . ASP A 1 94 ? 12.342 -6.006 -22.290 1.00 94.00 94 ASP A CA 1
ATOM 742 C C . ASP A 1 94 ? 11.028 -6.212 -21.510 1.00 94.00 94 ASP A C 1
ATOM 744 O O . ASP A 1 94 ? 10.752 -7.309 -21.025 1.00 94.00 94 ASP A O 1
ATOM 748 N N . GLY A 1 95 ? 10.207 -5.165 -21.384 1.00 92.19 95 GLY A N 1
ATOM 749 C CA . GLY A 1 95 ? 8.952 -5.191 -20.639 1.00 92.19 95 GLY A CA 1
ATOM 750 C C . GLY A 1 95 ? 9.120 -5.051 -19.124 1.00 92.19 95 GLY A C 1
ATOM 751 O O . GLY A 1 95 ? 8.139 -5.200 -18.390 1.00 92.19 95 GLY A O 1
ATOM 752 N N . SER A 1 96 ? 10.322 -4.750 -18.623 1.00 94.56 96 SER A N 1
ATOM 753 C CA . SER A 1 96 ? 10.551 -4.457 -17.207 1.00 94.56 96 SER A CA 1
ATOM 754 C C . SER A 1 96 ? 10.282 -2.974 -16.882 1.00 94.56 96 SER A C 1
ATOM 756 O O . SER A 1 96 ? 10.498 -2.106 -17.725 1.00 94.56 96 SER A O 1
ATOM 758 N N . PRO A 1 97 ? 9.761 -2.622 -15.688 1.00 97.06 97 PRO A N 1
ATOM 759 C CA . PRO A 1 97 ? 9.631 -1.219 -15.294 1.00 97.06 97 PRO A CA 1
ATOM 760 C C . PRO A 1 97 ? 11.007 -0.597 -15.037 1.00 97.06 97 PRO A C 1
ATOM 762 O O . PRO A 1 97 ? 11.809 -1.163 -14.291 1.00 97.06 97 PRO A O 1
ATOM 765 N N . LYS A 1 98 ? 11.242 0.606 -15.564 1.00 98.00 98 LYS A N 1
ATOM 766 C CA . LYS A 1 98 ? 12.545 1.274 -15.479 1.00 98.00 98 LYS A CA 1
ATOM 767 C C . LYS A 1 98 ? 12.941 1.604 -14.034 1.00 98.00 98 LYS A C 1
ATOM 769 O O . LYS A 1 98 ? 12.261 2.392 -13.371 1.00 98.00 98 LYS A O 1
ATOM 774 N N . SER A 1 99 ? 14.078 1.076 -13.560 1.00 96.38 99 SER A N 1
ATOM 775 C CA . SER A 1 99 ? 14.509 1.183 -12.144 1.00 96.38 99 SER A CA 1
ATOM 776 C C . SER A 1 99 ? 14.597 2.623 -11.639 1.00 96.38 99 SER A C 1
ATOM 778 O O . SER A 1 99 ? 13.995 2.963 -10.625 1.00 96.38 99 SER A O 1
ATOM 780 N N . ALA A 1 100 ? 15.255 3.511 -12.391 1.00 97.44 100 ALA A N 1
ATOM 781 C CA . ALA A 1 100 ? 15.398 4.914 -11.995 1.00 97.44 100 ALA A CA 1
ATOM 782 C C . ALA A 1 100 ? 14.040 5.626 -11.831 1.00 97.44 100 ALA A C 1
ATOM 784 O O . ALA A 1 100 ? 13.887 6.500 -10.978 1.00 97.44 100 ALA A O 1
ATOM 785 N N . ALA A 1 101 ? 13.032 5.239 -12.620 1.00 97.81 101 ALA A N 1
ATOM 786 C CA . ALA A 1 101 ? 11.686 5.785 -12.488 1.00 97.81 101 ALA A CA 1
ATOM 787 C C . ALA A 1 101 ? 10.945 5.209 -11.272 1.00 97.81 101 ALA A C 1
ATOM 789 O O . ALA A 1 101 ? 10.207 5.942 -10.617 1.00 97.81 101 ALA A O 1
ATOM 790 N N . LEU A 1 102 ? 11.167 3.933 -10.926 1.00 98.12 102 LEU A N 1
ATOM 791 C CA . LEU A 1 102 ? 10.659 3.340 -9.682 1.00 98.12 102 LEU A CA 1
ATOM 792 C C . LEU A 1 102 ? 11.225 4.053 -8.452 1.00 98.12 102 LEU A C 1
ATOM 794 O O . LEU A 1 102 ? 10.470 4.405 -7.547 1.00 98.12 102 LEU A O 1
ATOM 798 N N . GLU A 1 103 ? 12.536 4.281 -8.432 1.00 98.00 103 GLU A N 1
ATOM 799 C CA . GLU A 1 103 ? 13.235 4.987 -7.356 1.00 98.00 103 GLU A CA 1
ATOM 800 C C . GLU A 1 103 ? 12.722 6.422 -7.225 1.00 98.00 103 GLU A C 1
ATOM 802 O O . GLU A 1 103 ? 12.310 6.840 -6.143 1.00 98.00 103 GLU A O 1
ATOM 807 N N . HIS A 1 104 ? 12.638 7.152 -8.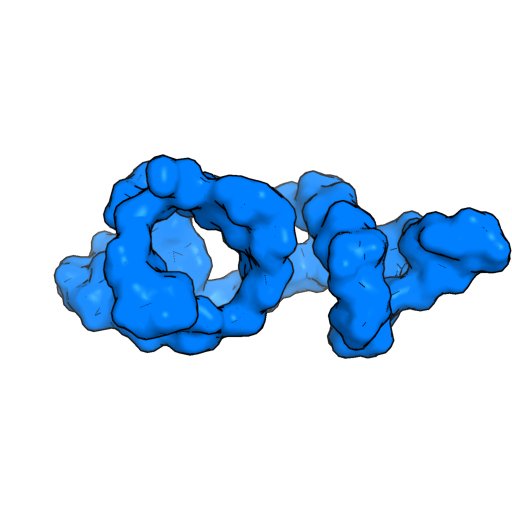341 1.00 97.88 104 HIS A N 1
ATOM 808 C CA . HIS A 1 104 ? 12.097 8.507 -8.349 1.00 97.88 104 HIS A CA 1
ATOM 809 C C . HIS A 1 104 ? 10.632 8.551 -7.890 1.00 97.88 104 HIS A C 1
ATOM 811 O O . HIS A 1 104 ? 10.254 9.393 -7.076 1.00 97.88 104 HIS A O 1
ATOM 817 N N . ALA A 1 105 ? 9.795 7.619 -8.353 1.00 97.12 105 ALA A N 1
ATOM 818 C CA . ALA A 1 105 ? 8.404 7.531 -7.926 1.00 97.12 105 ALA A CA 1
ATOM 819 C C . ALA A 1 105 ? 8.271 7.128 -6.446 1.00 97.12 105 ALA A C 1
ATOM 821 O O . ALA A 1 105 ? 7.298 7.508 -5.793 1.00 97.12 105 ALA A O 1
ATOM 822 N N . ALA A 1 106 ? 9.222 6.387 -5.882 1.00 98.12 106 ALA A N 1
ATOM 823 C CA . ALA A 1 106 ? 9.195 6.025 -4.471 1.00 98.12 106 ALA A CA 1
ATOM 824 C C . ALA A 1 106 ? 9.391 7.234 -3.546 1.00 98.12 106 ALA A C 1
ATOM 826 O O . ALA A 1 106 ? 8.809 7.276 -2.453 1.00 98.12 106 ALA A O 1
ATOM 827 N N . VAL A 1 107 ? 10.141 8.244 -3.996 1.00 97.44 107 VAL A N 1
ATOM 828 C CA . VAL A 1 107 ? 10.316 9.500 -3.264 1.00 97.44 107 VAL A CA 1
ATOM 829 C C . VAL A 1 107 ? 8.950 10.124 -2.974 1.00 97.44 107 VAL A C 1
ATOM 831 O O . VAL A 1 107 ? 8.079 10.264 -3.833 1.00 97.44 107 VAL A O 1
ATOM 834 N N . GLY A 1 108 ? 8.727 10.471 -1.706 1.00 95.69 108 GLY A N 1
ATOM 835 C CA . GLY A 1 108 ? 7.476 11.097 -1.279 1.00 95.69 108 GLY A CA 1
ATOM 836 C C . GLY A 1 108 ? 6.253 10.170 -1.252 1.00 95.69 108 GLY A C 1
ATOM 837 O O . GLY A 1 108 ? 5.155 10.656 -0.966 1.00 95.69 108 GLY A O 1
ATOM 838 N N . ARG A 1 109 ? 6.392 8.857 -1.491 1.00 97.75 109 ARG A N 1
ATOM 839 C CA . ARG A 1 109 ? 5.282 7.888 -1.447 1.00 97.75 109 ARG A CA 1
ATOM 840 C C . ARG A 1 109 ? 5.413 6.872 -0.310 1.00 97.75 109 ARG A C 1
ATOM 842 O O . ARG A 1 109 ? 6.483 6.639 0.240 1.00 97.75 109 ARG A O 1
ATOM 849 N N . VAL A 1 110 ? 4.276 6.300 0.063 1.00 98.19 110 VAL A N 1
ATOM 850 C CA . VAL A 1 110 ? 4.147 5.138 0.946 1.00 98.19 110 VAL A CA 1
ATOM 851 C C . VAL A 1 110 ? 3.289 4.096 0.250 1.00 98.19 110 VAL A C 1
ATOM 853 O O . VAL A 1 110 ? 2.398 4.439 -0.538 1.00 98.19 110 VAL A O 1
ATOM 856 N N . VAL A 1 111 ? 3.527 2.832 0.579 1.00 98.25 111 VAL A N 1
ATOM 857 C CA . VAL A 1 111 ? 2.667 1.728 0.153 1.00 98.25 111 VAL A CA 1
ATOM 858 C C . VAL A 1 111 ? 2.024 1.104 1.379 1.00 98.25 111 VAL A C 1
ATOM 860 O O . VAL A 1 111 ? 2.686 0.864 2.382 1.00 98.25 111 VAL A O 1
ATOM 863 N N . ILE A 1 112 ? 0.721 0.860 1.296 1.00 97.75 112 ILE A N 1
ATOM 864 C CA . ILE A 1 112 ? -0.033 0.124 2.300 1.00 97.75 112 ILE A CA 1
ATOM 865 C C . ILE A 1 112 ? -0.383 -1.232 1.694 1.00 97.75 112 ILE A C 1
ATOM 867 O O . ILE A 1 112 ? -0.961 -1.305 0.604 1.00 97.75 112 ILE A O 1
ATOM 871 N N . LEU A 1 113 ? -0.015 -2.289 2.405 1.00 97.31 113 LEU A N 1
ATOM 872 C CA . LEU A 1 113 ? -0.352 -3.673 2.111 1.00 97.31 113 LEU A CA 1
ATOM 873 C C . LEU A 1 113 ? -1.475 -4.074 3.066 1.00 97.31 113 LEU A C 1
ATOM 875 O O . LEU A 1 113 ? -1.327 -3.936 4.279 1.00 97.31 113 LEU A O 1
ATOM 879 N N . LEU A 1 114 ? -2.612 -4.518 2.538 1.00 96.69 114 LEU A N 1
ATOM 880 C CA . LEU A 1 114 ? -3.708 -5.043 3.346 1.00 96.69 114 LEU A CA 1
ATOM 881 C C . LEU A 1 114 ? -3.869 -6.527 3.048 1.00 96.69 114 LEU A C 1
ATOM 883 O O . LEU A 1 114 ? -4.172 -6.896 1.915 1.00 96.69 114 LEU A O 1
ATOM 887 N N . HIS A 1 115 ? -3.677 -7.351 4.068 1.00 95.44 115 HIS A N 1
ATOM 888 C CA . HIS A 1 115 ? -3.807 -8.799 3.980 1.00 95.44 115 HIS A CA 1
ATOM 889 C C . HIS A 1 115 ? -5.237 -9.187 4.350 1.00 95.44 115 HIS A C 1
ATOM 891 O O . HIS A 1 115 ? -5.678 -8.912 5.471 1.00 95.44 115 HIS A O 1
ATOM 897 N N . LEU A 1 116 ? -5.966 -9.773 3.400 1.00 93.88 116 LEU A N 1
ATOM 898 C CA . LEU A 1 116 ? -7.270 -10.375 3.643 1.00 93.88 116 LEU A CA 1
ATOM 899 C C . LEU A 1 116 ? -7.092 -11.614 4.533 1.00 93.88 116 LEU A C 1
ATOM 901 O O . LEU A 1 116 ? -6.104 -12.336 4.412 1.00 93.88 116 LEU A O 1
ATOM 905 N N . LYS A 1 117 ? -8.046 -11.820 5.442 1.00 81.00 117 LYS A N 1
ATOM 906 C CA . LYS A 1 117 ? -8.261 -13.110 6.103 1.00 81.00 117 LYS A CA 1
ATOM 907 C C . LYS A 1 117 ? -9.137 -14.011 5.240 1.00 81.00 117 LYS A C 1
ATOM 909 O O . LYS A 1 117 ? -10.019 -13.455 4.522 1.00 81.00 117 LYS A O 1
#

Sequence (117 aa):
LLLCYTGRKSGRAYATPVNYVQEGDLLRIVSFKQRTWWRNLLDRSAVVVYLRGTARQVTAEVVQSEAAVAVQLGYLVRQAPALANYLQIPFDADGSPKSAALEHAAVGRVVILLHLK